Protein AF-A0A3N5VP95-F1 (afdb_monomer_lite)

Radius of gyration: 18.34 Å; chains: 1; bounding box: 43×29×50 Å

Secondary structure (DSSP, 8-state):
-HHHHHHHHHHHHHHHHHHHH--GGGGG-EEEETTEEEEHHHHHHHHHHHHHHHHHHHHHHHHHHHHHHHTT--

Sequence (74 aa):
MPELQARLEGAARATKEVLTSLPPSQLDEERKFRDRKVTVRWGILHVIEHTATHLGHIQLTRQLWASQGKRFSP

Foldseek 3Di:
DVVVVVVVVVVVVVVCVVVVPDDPVQQQPWDDDPPDIDGVVRVVVVVVVVVVVVVVV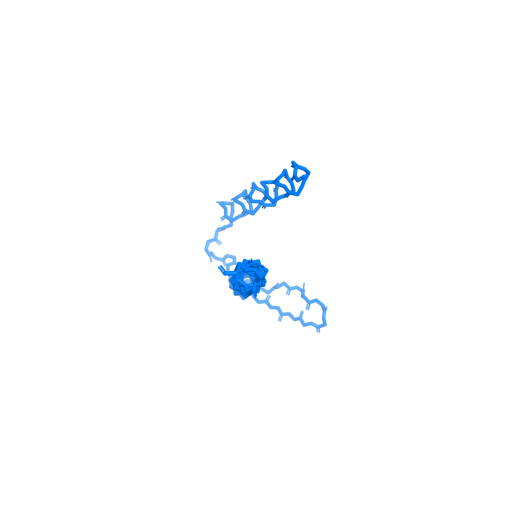VVVVVVVVVVVVVVPDD

pLDDT: mean 92.67, std 12.08, range [50.75, 98.5]

Structure (mmCIF, N/CA/C/O backbone):
data_AF-A0A3N5VP95-F1
#
_entry.id   AF-A0A3N5VP95-F1
#
loop_
_atom_site.group_PDB
_atom_site.id
_atom_site.type_symbol
_atom_site.label_atom_id
_atom_site.label_alt_id
_atom_site.label_comp_id
_atom_site.label_asym_id
_atom_site.label_entity_id
_atom_site.label_seq_id
_atom_site.pdbx_PDB_ins_code
_atom_site.Cartn_x
_atom_site.Cartn_y
_atom_site.Cartn_z
_atom_site.occupancy
_atom_site.B_iso_or_equiv
_atom_site.auth_seq_id
_atom_site.auth_comp_id
_atom_site.auth_asym_id
_atom_site.auth_atom_id
_atom_site.pdbx_PDB_model_num
ATOM 1 N N . MET A 1 1 ? -1.545 10.693 19.835 1.00 64.19 1 MET A N 1
ATOM 2 C CA . MET A 1 1 ? -1.859 10.372 18.421 1.00 64.19 1 MET A CA 1
ATOM 3 C C . MET A 1 1 ? -1.147 11.219 17.352 1.00 64.19 1 MET A C 1
ATOM 5 O O . MET A 1 1 ? -1.053 10.694 16.248 1.00 64.19 1 MET A O 1
ATOM 9 N N . PRO A 1 2 ? -0.613 12.440 17.604 1.00 89.25 2 PRO A N 1
ATOM 10 C CA . PRO A 1 2 ? 0.054 13.234 16.556 1.00 89.25 2 PRO A CA 1
ATOM 11 C C . PRO A 1 2 ? 1.200 12.510 15.836 1.00 89.25 2 PRO A C 1
ATOM 13 O O . PRO A 1 2 ? 1.347 12.629 14.627 1.00 89.25 2 PRO A O 1
ATOM 16 N N . GLU A 1 3 ? 1.969 11.695 16.559 1.00 96.31 3 GLU A N 1
ATOM 17 C CA . GLU A 1 3 ? 3.084 10.929 15.991 1.00 96.31 3 GLU A CA 1
ATOM 18 C C . GLU A 1 3 ? 2.639 9.899 14.937 1.00 96.31 3 GLU A C 1
ATOM 20 O O . GLU A 1 3 ? 3.245 9.793 13.872 1.00 96.31 3 GLU A O 1
ATOM 25 N N . LEU A 1 4 ? 1.555 9.156 15.195 1.00 93.88 4 LEU A N 1
ATOM 26 C CA . LEU A 1 4 ? 1.022 8.175 14.239 1.00 93.88 4 LEU A CA 1
ATOM 27 C C . LEU A 1 4 ? 0.484 8.856 12.981 1.00 93.88 4 LEU A C 1
ATOM 29 O O . LEU A 1 4 ? 0.680 8.354 11.876 1.00 93.88 4 LEU A O 1
ATOM 33 N N . GLN A 1 5 ? -0.154 10.013 13.149 1.00 95.75 5 GLN A N 1
ATOM 34 C CA . GLN A 1 5 ? -0.637 10.811 12.031 1.00 95.75 5 GLN A CA 1
ATOM 35 C C . GLN A 1 5 ? 0.528 11.348 11.190 1.00 95.75 5 GLN A C 1
ATOM 37 O O . GLN A 1 5 ? 0.537 11.159 9.977 1.00 95.75 5 GLN A O 1
ATOM 42 N N . ALA A 1 6 ? 1.566 11.896 11.827 1.00 97.38 6 ALA A N 1
ATOM 43 C CA . ALA A 1 6 ? 2.770 12.359 11.140 1.00 97.38 6 ALA A CA 1
ATOM 44 C C . ALA A 1 6 ? 3.481 11.227 10.374 1.00 97.38 6 ALA A C 1
ATOM 46 O O . ALA A 1 6 ? 3.953 11.428 9.253 1.00 97.38 6 ALA A O 1
ATOM 47 N N . ARG A 1 7 ? 3.525 10.013 10.942 1.00 96.88 7 ARG A N 1
ATOM 48 C CA . ARG A 1 7 ? 4.059 8.820 10.264 1.00 96.88 7 ARG A CA 1
ATOM 49 C C . ARG A 1 7 ? 3.244 8.438 9.032 1.00 96.88 7 ARG A C 1
ATOM 51 O O . ARG A 1 7 ? 3.831 8.155 7.989 1.00 96.88 7 ARG A O 1
ATOM 58 N N . LEU A 1 8 ? 1.915 8.452 9.136 1.00 95.31 8 LEU A N 1
ATOM 59 C CA . LEU A 1 8 ? 1.030 8.158 8.008 1.00 95.31 8 LEU A CA 1
ATOM 60 C C . LEU A 1 8 ? 1.196 9.190 6.884 1.00 95.31 8 LEU A C 1
ATOM 62 O O . LEU A 1 8 ? 1.324 8.821 5.720 1.00 95.31 8 LEU A O 1
ATOM 66 N N . GLU A 1 9 ? 1.266 10.474 7.230 1.00 97.69 9 GLU A N 1
ATOM 67 C CA . GLU A 1 9 ? 1.520 11.551 6.269 1.00 97.69 9 GLU A CA 1
ATOM 68 C C . GLU A 1 9 ? 2.898 11.421 5.607 1.00 97.69 9 GLU A C 1
ATOM 70 O O . GLU A 1 9 ? 3.031 11.641 4.403 1.00 97.69 9 GLU A O 1
ATOM 75 N N . GLY A 1 10 ? 3.922 11.022 6.368 1.00 98.19 10 GLY A N 1
ATOM 76 C CA . GLY A 1 10 ? 5.250 10.720 5.836 1.00 98.19 10 GLY A CA 1
ATOM 77 C C . GLY A 1 10 ? 5.224 9.589 4.807 1.00 98.19 10 GLY A C 1
ATOM 78 O O . GLY A 1 10 ? 5.752 9.750 3.707 1.00 98.19 10 GLY A O 1
ATOM 79 N N . ALA A 1 11 ? 4.549 8.481 5.124 1.00 96.62 11 ALA A N 1
ATOM 80 C CA . ALA A 1 11 ? 4.373 7.369 4.193 1.00 96.62 11 ALA A CA 1
ATOM 81 C C . ALA A 1 11 ? 3.596 7.789 2.933 1.00 96.62 11 ALA A C 1
ATOM 83 O O . ALA A 1 11 ? 3.965 7.399 1.824 1.00 96.62 11 ALA A O 1
ATOM 84 N N . ALA A 1 12 ? 2.562 8.624 3.081 1.00 97.00 12 ALA A N 1
ATOM 85 C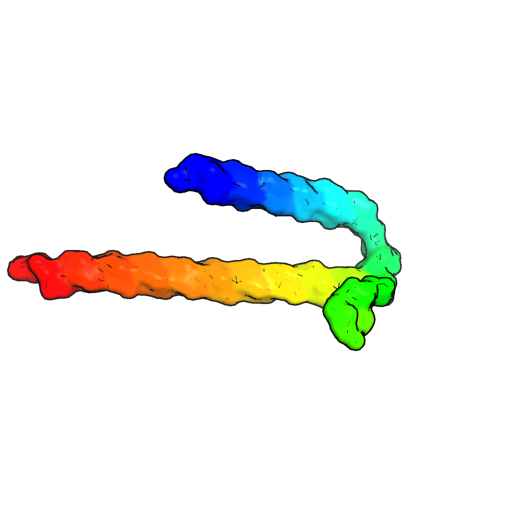 CA . ALA A 1 12 ? 1.779 9.136 1.959 1.00 97.00 12 ALA A CA 1
ATOM 86 C C . ALA A 1 12 ? 2.614 10.024 1.020 1.00 97.00 12 ALA A C 1
ATOM 88 O O . ALA A 1 12 ? 2.527 9.868 -0.199 1.00 97.00 12 ALA A O 1
ATOM 89 N N . ARG A 1 13 ? 3.459 10.913 1.565 1.00 98.50 13 ARG A N 1
ATOM 90 C CA . ARG A 1 13 ? 4.377 11.743 0.763 1.00 98.50 13 ARG A CA 1
ATOM 91 C C . ARG A 1 13 ? 5.377 10.892 -0.013 1.00 98.50 13 ARG A C 1
ATOM 93 O O . ARG A 1 13 ? 5.431 11.008 -1.233 1.00 98.50 13 ARG A O 1
ATOM 100 N N . ALA A 1 14 ? 6.074 9.982 0.667 1.00 97.62 14 ALA A N 1
ATOM 101 C CA . ALA A 1 14 ? 7.046 9.098 0.025 1.00 97.62 14 ALA A CA 1
ATOM 102 C C . ALA A 1 14 ? 6.397 8.233 -1.071 1.00 97.62 14 ALA A C 1
ATOM 104 O O . ALA A 1 14 ? 6.927 8.107 -2.172 1.00 97.62 14 ALA A O 1
ATOM 105 N N . THR A 1 15 ? 5.205 7.689 -0.804 1.00 96.94 15 THR A N 1
ATOM 106 C CA . THR A 1 15 ? 4.444 6.917 -1.800 1.00 96.94 15 THR A CA 1
ATOM 107 C C . THR A 1 15 ? 4.100 7.775 -3.016 1.00 96.94 15 THR A C 1
ATOM 109 O O . THR A 1 15 ? 4.294 7.339 -4.148 1.00 96.94 15 THR A O 1
ATOM 112 N N . LYS A 1 16 ? 3.636 9.014 -2.808 1.00 97.88 16 LYS A N 1
ATOM 1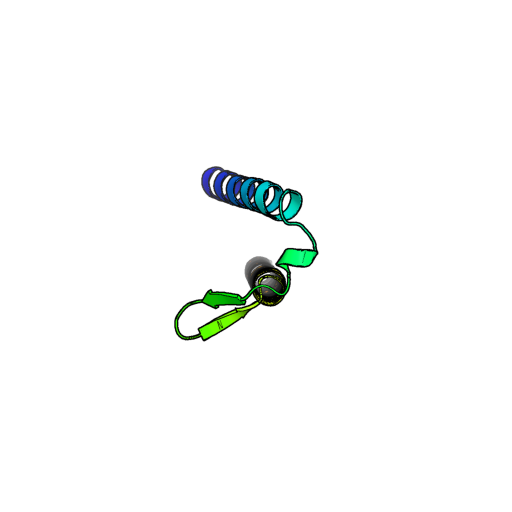13 C CA . LYS A 1 16 ? 3.318 9.941 -3.900 1.00 97.88 16 LYS A CA 1
ATOM 114 C C . LYS A 1 16 ? 4.550 10.270 -4.744 1.00 97.88 16 LYS A C 1
ATOM 116 O O . LYS A 1 16 ? 4.456 10.232 -5.967 1.00 97.88 16 LYS A O 1
ATOM 121 N N . GLU A 1 17 ? 5.679 10.580 -4.116 1.00 98.19 17 GLU A N 1
ATOM 122 C CA . GLU A 1 17 ? 6.941 10.891 -4.800 1.00 98.19 17 GLU A CA 1
ATOM 123 C C . GLU A 1 17 ? 7.414 9.720 -5.675 1.00 98.19 17 GLU A C 1
ATOM 125 O O . GLU A 1 17 ? 7.718 9.900 -6.857 1.00 98.19 17 GLU A O 1
ATOM 130 N N . VAL A 1 18 ? 7.385 8.499 -5.132 1.00 95.75 18 VAL A N 1
ATOM 131 C CA . VAL A 1 18 ? 7.773 7.286 -5.865 1.00 95.75 18 VAL A CA 1
ATOM 132 C C . VAL A 1 18 ? 6.815 7.012 -7.022 1.00 95.75 18 VAL A C 1
ATOM 134 O O . VAL A 1 18 ? 7.257 6.830 -8.150 1.00 95.75 18 VAL A O 1
ATOM 137 N N . LEU A 1 19 ? 5.502 7.020 -6.781 1.00 96.38 19 LEU A N 1
ATOM 138 C CA . LEU A 1 19 ? 4.526 6.700 -7.828 1.00 96.38 19 LEU A CA 1
ATOM 139 C C . LEU A 1 19 ? 4.474 7.759 -8.935 1.00 96.38 19 LEU A C 1
ATOM 141 O O . LEU A 1 19 ? 4.249 7.412 -10.088 1.00 96.38 19 LEU A O 1
ATOM 145 N N . THR A 1 20 ? 4.708 9.033 -8.611 1.00 97.62 20 THR A N 1
ATOM 146 C CA . THR A 1 20 ? 4.715 10.119 -9.610 1.00 97.62 20 THR A CA 1
ATOM 147 C C . THR A 1 20 ? 5.939 10.048 -10.523 1.00 97.62 20 THR A C 1
ATOM 149 O O . THR A 1 20 ? 5.864 10.445 -11.682 1.00 97.62 20 THR A O 1
ATOM 152 N N . SER A 1 21 ? 7.067 9.545 -10.017 1.00 96.50 21 SER A N 1
ATOM 153 C CA . SER A 1 21 ? 8.299 9.394 -10.800 1.00 96.50 21 SER A CA 1
ATOM 154 C C . SER A 1 21 ? 8.390 8.063 -11.556 1.00 96.50 21 SER A C 1
ATOM 156 O O . SER A 1 21 ? 9.299 7.895 -12.366 1.00 96.50 21 SER A O 1
ATOM 158 N N . LEU A 1 22 ? 7.457 7.131 -11.329 1.00 97.06 22 LEU A N 1
ATOM 159 C CA . LEU A 1 22 ? 7.464 5.801 -11.931 1.00 97.06 22 LEU A CA 1
ATOM 160 C C . LEU A 1 22 ? 6.857 5.822 -13.350 1.00 97.06 22 LEU A C 1
ATOM 162 O O . LEU A 1 22 ? 5.645 6.007 -13.493 1.00 97.06 22 LEU A O 1
ATOM 166 N N . PRO A 1 23 ? 7.644 5.588 -14.416 1.00 96.88 23 PRO A N 1
ATOM 167 C CA . PRO A 1 23 ? 7.096 5.513 -15.763 1.00 96.88 23 PRO A CA 1
ATOM 168 C C . PRO A 1 23 ? 6.305 4.204 -15.962 1.00 96.88 23 PRO A C 1
ATOM 170 O O . PRO A 1 23 ? 6.690 3.162 -15.423 1.00 96.88 23 PRO A O 1
ATOM 173 N N . PRO A 1 24 ? 5.245 4.199 -16.794 1.00 95.94 24 PRO A N 1
ATOM 174 C CA . PRO A 1 24 ? 4.428 3.003 -17.023 1.00 95.94 24 PRO A CA 1
ATOM 175 C C . PRO A 1 24 ? 5.212 1.782 -17.519 1.00 95.94 24 PRO A C 1
ATOM 177 O O . PRO A 1 24 ? 4.857 0.655 -17.187 1.00 95.94 24 PRO A O 1
ATOM 180 N N . SER A 1 25 ? 6.296 1.992 -18.272 1.00 97.00 25 SER A N 1
ATOM 181 C CA . SER A 1 25 ? 7.169 0.917 -18.760 1.00 97.00 25 SER A CA 1
ATOM 182 C C . SER A 1 25 ? 7.845 0.124 -17.638 1.00 97.00 25 SER A C 1
ATOM 184 O O . SER A 1 25 ? 8.189 -1.035 -17.845 1.00 97.00 25 SER A O 1
ATOM 186 N N . GLN A 1 26 ? 8.008 0.713 -16.449 1.00 97.75 26 GLN A N 1
ATOM 187 C CA . GLN A 1 26 ? 8.619 0.045 -15.299 1.00 97.75 26 GLN A CA 1
ATOM 188 C C . GLN A 1 26 ? 7.643 -0.837 -14.516 1.00 97.75 26 GLN A C 1
ATOM 190 O O . GLN A 1 26 ? 8.067 -1.582 -13.636 1.00 97.75 26 GLN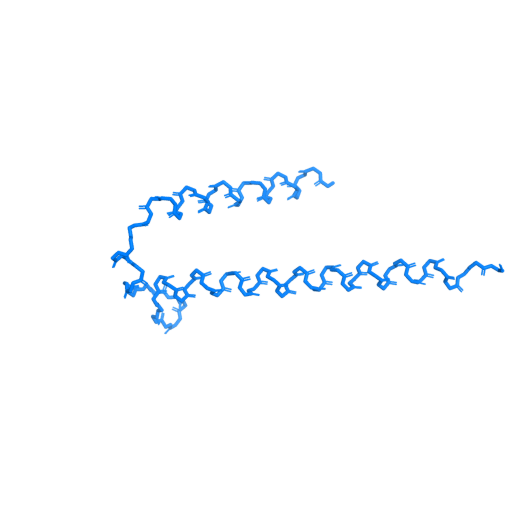 A O 1
ATOM 195 N N . LEU A 1 27 ? 6.341 -0.793 -14.818 1.00 97.88 27 LEU A N 1
ATOM 196 C CA . LEU A 1 27 ? 5.339 -1.579 -14.092 1.00 97.88 27 LEU A CA 1
ATOM 197 C C . LEU A 1 27 ? 5.563 -3.089 -14.225 1.00 97.88 27 LEU A C 1
ATOM 199 O O . LEU A 1 27 ? 5.273 -3.834 -13.287 1.00 97.88 27 LEU A O 1
ATOM 203 N N . ASP A 1 28 ? 6.105 -3.534 -15.354 1.00 98.00 28 ASP A N 1
ATOM 204 C CA . ASP A 1 28 ? 6.315 -4.953 -15.634 1.00 98.00 28 ASP A CA 1
ATOM 205 C C . ASP A 1 28 ? 7.757 -5.409 -15.326 1.00 98.00 28 ASP A C 1
ATOM 207 O O . ASP A 1 28 ? 8.086 -6.581 -15.495 1.00 98.00 28 ASP A O 1
ATOM 211 N N . GLU A 1 29 ? 8.610 -4.518 -14.795 1.00 98.19 29 GLU A N 1
ATOM 212 C CA . GLU A 1 29 ? 9.932 -4.893 -14.284 1.00 98.19 29 GLU A CA 1
ATOM 213 C C . GLU A 1 29 ? 9.821 -5.806 -13.059 1.00 98.19 29 GLU A C 1
ATOM 215 O O . GLU A 1 29 ? 9.058 -5.542 -12.125 1.00 98.19 29 GLU A O 1
ATOM 220 N N . GLU A 1 30 ? 10.652 -6.847 -13.013 1.00 98.25 30 GLU A N 1
ATOM 221 C CA . GLU A 1 30 ? 10.762 -7.723 -11.850 1.00 98.25 30 GLU A CA 1
ATOM 222 C C . GLU A 1 30 ? 11.671 -7.126 -10.770 1.00 98.25 30 GLU A C 1
ATOM 224 O O . GLU A 1 30 ? 12.809 -6.726 -11.020 1.00 98.25 30 GLU A O 1
ATOM 229 N N . ARG A 1 31 ? 11.203 -7.150 -9.522 1.00 96.38 31 ARG A N 1
ATOM 230 C CA . ARG A 1 31 ? 11.966 -6.792 -8.324 1.00 96.38 31 ARG A CA 1
ATOM 231 C C . ARG A 1 31 ? 12.002 -7.978 -7.365 1.00 96.38 31 ARG A C 1
ATOM 233 O O . ARG A 1 31 ? 11.049 -8.753 -7.263 1.00 96.38 31 ARG A O 1
ATOM 240 N N . LYS A 1 32 ? 13.115 -8.132 -6.643 1.00 97.50 32 LYS A N 1
ATOM 241 C CA . LYS A 1 32 ? 13.227 -9.149 -5.591 1.00 97.50 32 LYS A CA 1
ATOM 242 C C . LYS A 1 32 ? 12.329 -8.757 -4.420 1.00 97.50 32 LYS A C 1
ATOM 244 O O . LYS A 1 32 ? 12.483 -7.678 -3.854 1.00 97.50 32 LYS 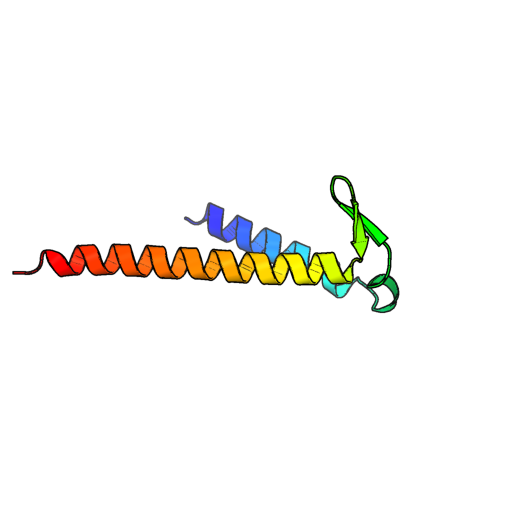A O 1
ATOM 249 N N . PHE A 1 33 ? 11.442 -9.658 -4.027 1.00 94.75 33 PHE A N 1
ATOM 250 C CA . PHE A 1 33 ? 10.606 -9.533 -2.845 1.00 94.75 33 PHE A CA 1
ATOM 251 C C . PHE A 1 33 ? 10.700 -10.824 -2.033 1.00 94.75 33 PHE A C 1
ATOM 253 O O . PHE A 1 33 ? 10.157 -11.857 -2.422 1.00 94.75 33 PHE A O 1
ATOM 260 N N . ARG A 1 34 ? 11.401 -10.752 -0.894 1.00 93.12 34 ARG A N 1
ATOM 261 C CA . ARG A 1 34 ? 11.725 -11.910 -0.045 1.00 93.12 34 ARG A CA 1
ATOM 262 C C . ARG A 1 34 ? 12.446 -13.007 -0.847 1.00 93.12 34 ARG A C 1
ATOM 264 O O . ARG A 1 34 ? 13.555 -12.780 -1.334 1.00 93.12 34 ARG A O 1
ATOM 271 N N . ASP A 1 35 ? 11.823 -14.170 -0.958 1.00 96.19 35 ASP A N 1
ATOM 272 C CA . ASP A 1 35 ? 12.273 -15.398 -1.606 1.00 96.19 35 ASP A CA 1
ATOM 273 C C . ASP A 1 35 ? 11.820 -15.519 -3.070 1.00 96.19 35 ASP A C 1
ATOM 275 O O . ASP A 1 35 ? 12.196 -16.469 -3.752 1.00 96.19 35 ASP A O 1
ATOM 279 N N . ARG A 1 36 ? 11.064 -14.542 -3.587 1.00 95.38 36 ARG A N 1
ATOM 280 C CA . ARG A 1 36 ? 10.548 -14.549 -4.961 1.00 95.38 36 ARG A CA 1
ATOM 281 C C . ARG A 1 36 ? 10.833 -13.253 -5.715 1.00 95.38 36 ARG A C 1
ATOM 283 O O . ARG A 1 36 ? 11.249 -12.243 -5.147 1.00 95.38 36 ARG A O 1
ATOM 290 N N . LYS A 1 37 ? 10.595 -13.283 -7.023 1.00 98.19 37 LYS A N 1
ATOM 291 C CA . LYS A 1 37 ? 10.511 -12.084 -7.859 1.00 98.19 37 LYS A CA 1
ATOM 292 C C . LYS A 1 37 ? 9.049 -11.723 -8.081 1.00 98.19 37 LYS A C 1
ATOM 294 O O . LYS A 1 37 ? 8.206 -12.607 -8.206 1.00 98.19 37 LYS A O 1
ATOM 299 N N . VAL A 1 38 ? 8.757 -10.431 -8.088 1.00 97.94 38 VAL A N 1
ATOM 300 C CA . VAL A 1 38 ? 7.420 -9.885 -8.344 1.00 97.94 38 VAL A CA 1
ATOM 301 C C . VAL A 1 38 ? 7.544 -8.686 -9.269 1.00 97.94 38 VAL A C 1
ATOM 303 O O . VAL A 1 38 ? 8.561 -7.996 -9.237 1.00 97.94 38 VAL A O 1
ATOM 306 N N . THR A 1 39 ? 6.524 -8.412 -10.075 1.00 98.44 39 THR A N 1
ATOM 307 C CA . THR A 1 39 ? 6.509 -7.186 -10.877 1.00 98.44 39 THR A CA 1
ATOM 308 C C . THR A 1 39 ? 6.279 -5.964 -9.990 1.00 98.44 39 THR A C 1
ATOM 310 O O . THR A 1 39 ? 5.651 -6.059 -8.928 1.00 98.44 39 THR A O 1
ATOM 313 N N . VAL A 1 40 ? 6.746 -4.792 -10.420 1.00 98.12 40 VAL A N 1
ATOM 314 C CA . VAL A 1 40 ? 6.434 -3.521 -9.744 1.00 98.12 40 VAL A CA 1
ATOM 315 C C . VAL A 1 40 ? 4.917 -3.326 -9.633 1.00 98.12 40 VAL A C 1
ATOM 317 O O . VAL A 1 40 ? 4.415 -2.976 -8.565 1.00 98.12 40 VAL A O 1
ATOM 320 N N . ARG A 1 41 ? 4.171 -3.647 -10.697 1.00 98.25 41 ARG A N 1
ATOM 321 C CA . ARG A 1 41 ? 2.702 -3.647 -10.732 1.00 98.25 41 ARG A CA 1
ATOM 322 C C . ARG A 1 41 ? 2.101 -4.504 -9.623 1.00 98.25 41 ARG A C 1
ATOM 324 O O . ARG A 1 41 ? 1.203 -4.043 -8.922 1.00 98.25 41 ARG A O 1
ATOM 331 N N . TRP A 1 42 ? 2.605 -5.727 -9.450 1.00 98.00 42 TRP A N 1
ATOM 332 C CA . TRP A 1 42 ? 2.167 -6.608 -8.370 1.00 98.00 42 TRP A CA 1
ATOM 333 C C . TRP A 1 42 ? 2.436 -5.974 -7.003 1.00 98.00 42 TRP A C 1
ATOM 335 O O . TRP A 1 42 ? 1.553 -5.975 -6.153 1.00 98.00 42 TRP A O 1
ATOM 345 N N . GLY A 1 43 ? 3.617 -5.378 -6.805 1.00 97.44 43 GLY A N 1
ATOM 346 C CA . GLY A 1 43 ? 3.972 -4.707 -5.552 1.00 97.44 43 GLY A CA 1
ATOM 347 C C . GLY A 1 43 ? 3.025 -3.556 -5.198 1.00 97.44 43 GLY A C 1
ATOM 348 O O . GLY A 1 43 ? 2.586 -3.454 -4.054 1.00 97.44 43 GLY A O 1
ATOM 349 N N . ILE A 1 44 ? 2.663 -2.728 -6.182 1.00 97.12 44 ILE A N 1
ATOM 350 C CA . ILE A 1 44 ? 1.713 -1.620 -5.999 1.00 97.12 44 ILE A CA 1
ATOM 351 C C . ILE A 1 44 ? 0.329 -2.153 -5.620 1.00 97.12 44 ILE A C 1
ATOM 353 O O . ILE A 1 44 ? -0.248 -1.708 -4.627 1.00 97.12 44 ILE A O 1
ATOM 357 N N . LEU A 1 45 ? -0.189 -3.124 -6.379 1.00 97.75 45 LEU A N 1
ATOM 358 C CA . LEU A 1 45 ? -1.503 -3.709 -6.115 1.00 97.75 45 LEU A CA 1
ATOM 359 C C . LEU A 1 45 ? -1.556 -4.363 -4.727 1.00 97.75 45 LEU A C 1
ATOM 361 O O . LEU A 1 45 ? -2.476 -4.101 -3.957 1.00 97.75 45 LEU A O 1
ATOM 365 N N . HIS A 1 46 ? -0.521 -5.127 -4.378 1.00 96.69 46 HIS A N 1
ATOM 366 C CA . HIS A 1 46 ? -0.400 -5.794 -3.087 1.00 96.69 46 HIS A CA 1
ATOM 367 C C . HIS A 1 46 ? -0.484 -4.813 -1.910 1.00 96.69 46 HIS A C 1
ATOM 369 O O . HIS A 1 46 ? -1.180 -5.076 -0.929 1.00 96.69 46 HIS A O 1
ATOM 375 N N . VAL A 1 47 ? 0.193 -3.661 -1.995 1.00 96.06 47 VAL A N 1
ATOM 376 C CA . VAL A 1 47 ? 0.133 -2.638 -0.939 1.00 96.06 47 VAL A CA 1
ATOM 377 C C . VAL A 1 47 ? -1.277 -2.061 -0.810 1.00 96.06 47 VAL A C 1
ATOM 379 O O . VAL A 1 47 ? -1.767 -1.929 0.311 1.00 96.06 47 VAL A O 1
ATOM 382 N N . ILE A 1 48 ? -1.954 -1.772 -1.927 1.00 97.19 48 ILE A N 1
ATOM 383 C CA . ILE A 1 48 ? -3.333 -1.254 -1.924 1.00 97.19 48 ILE A CA 1
ATOM 384 C C . ILE A 1 48 ? -4.288 -2.254 -1.252 1.00 97.19 48 ILE A C 1
ATOM 386 O O . ILE A 1 48 ? -5.050 -1.874 -0.359 1.00 97.19 48 ILE A O 1
ATOM 390 N N . GLU A 1 49 ? -4.212 -3.532 -1.627 1.00 98.38 49 GLU A N 1
ATOM 391 C CA . GLU A 1 49 ? -5.024 -4.611 -1.045 1.00 98.38 49 GLU A CA 1
ATOM 392 C C . GLU A 1 49 ? -4.784 -4.760 0.466 1.00 98.38 49 GLU A C 1
ATOM 394 O O . GLU A 1 49 ? -5.731 -4.849 1.259 1.00 98.38 49 GLU A O 1
ATOM 399 N N . HIS A 1 50 ? -3.519 -4.726 0.894 1.00 97.25 50 HIS A N 1
ATOM 400 C CA . HIS A 1 50 ? -3.171 -4.788 2.312 1.00 97.25 50 HIS A CA 1
ATOM 401 C C . HIS A 1 50 ? -3.682 -3.572 3.090 1.00 97.25 50 HIS A C 1
ATOM 403 O O . HIS A 1 50 ? -4.231 -3.733 4.182 1.00 97.25 50 HIS A O 1
ATOM 409 N N . THR A 1 51 ? -3.550 -2.357 2.546 1.00 96.75 51 THR A N 1
ATOM 410 C CA . THR A 1 51 ? -4.084 -1.145 3.184 1.00 96.75 51 THR A CA 1
ATOM 411 C C . THR A 1 51 ? -5.600 -1.229 3.357 1.00 96.75 51 THR A C 1
ATOM 413 O O . THR A 1 51 ? -6.095 -0.940 4.448 1.00 96.75 51 THR A O 1
ATOM 416 N N . ALA A 1 52 ? -6.337 -1.676 2.335 1.00 98.06 52 ALA A N 1
ATOM 417 C CA . ALA A 1 52 ? -7.786 -1.854 2.419 1.00 98.06 52 ALA A CA 1
ATOM 418 C C . ALA A 1 52 ? -8.181 -2.881 3.497 1.00 98.06 52 ALA A C 1
ATOM 420 O O . ALA A 1 52 ? -9.072 -2.621 4.308 1.00 98.06 52 ALA A O 1
ATOM 421 N N . THR A 1 53 ? -7.463 -4.007 3.569 1.00 98.50 53 THR A N 1
ATOM 422 C CA . THR A 1 53 ? -7.675 -5.046 4.591 1.00 98.50 53 THR A CA 1
ATOM 423 C C . THR A 1 53 ? -7.499 -4.488 6.006 1.00 98.50 53 THR A C 1
ATOM 425 O O . THR A 1 53 ? -8.369 -4.648 6.866 1.00 98.50 53 THR A O 1
ATOM 428 N N . HIS A 1 54 ? -6.397 -3.776 6.257 1.00 97.50 54 HIS A N 1
ATOM 429 C CA . HIS A 1 54 ? -6.136 -3.187 7.571 1.00 97.50 54 HIS A CA 1
ATOM 430 C C . HIS A 1 54 ? -7.128 -2.080 7.931 1.00 97.50 54 HIS A C 1
ATOM 432 O O . HIS A 1 54 ? -7.531 -1.985 9.092 1.00 97.50 54 HIS A O 1
ATOM 438 N N . LEU A 1 55 ? -7.571 -1.282 6.958 1.00 97.50 55 LEU A N 1
ATOM 439 C CA . LEU A 1 55 ? -8.626 -0.299 7.183 1.00 97.50 55 LEU A CA 1
ATOM 440 C C . LEU A 1 55 ? -9.929 -0.976 7.634 1.00 97.50 55 LEU A C 1
ATOM 442 O O . LEU A 1 55 ? -10.534 -0.523 8.606 1.00 97.50 55 LEU A O 1
ATOM 446 N N . GLY A 1 56 ? -10.311 -2.089 7.001 1.00 98.00 56 GLY A N 1
ATOM 447 C CA . GLY A 1 56 ? -11.461 -2.894 7.419 1.00 98.00 56 GLY A CA 1
ATOM 448 C C . GLY A 1 56 ? -11.338 -3.387 8.865 1.00 98.00 56 GLY A C 1
ATOM 449 O O . GLY A 1 56 ? -12.261 -3.221 9.663 1.00 98.00 56 GLY A O 1
ATOM 450 N N . HIS A 1 57 ? -10.168 -3.903 9.257 1.00 98.31 57 HIS A N 1
ATOM 451 C CA . HIS A 1 57 ? -9.917 -4.311 10.645 1.00 98.31 57 HIS A CA 1
ATOM 452 C C . HIS A 1 57 ? -10.036 -3.144 11.642 1.00 98.31 57 HIS A C 1
ATOM 454 O O . HIS A 1 57 ? -10.639 -3.303 12.706 1.00 98.31 57 HIS A O 1
ATOM 460 N N . ILE A 1 58 ? -9.508 -1.961 11.307 1.00 96.56 58 ILE A N 1
ATOM 461 C CA . ILE A 1 58 ? -9.613 -0.755 12.148 1.00 96.56 58 ILE A CA 1
ATOM 462 C C . ILE A 1 58 ? -11.079 -0.326 12.300 1.00 96.56 58 ILE A C 1
ATOM 464 O O . ILE A 1 58 ? -11.521 -0.010 13.408 1.00 96.56 58 ILE A O 1
ATOM 468 N N . GLN A 1 59 ? -11.847 -0.343 11.208 1.00 97.94 59 GLN A N 1
ATOM 469 C CA . GLN A 1 59 ? -13.271 -0.006 11.216 1.00 97.94 59 GLN A CA 1
ATOM 470 C C . GLN A 1 59 ? -14.068 -0.958 12.113 1.00 97.94 59 GLN A C 1
ATOM 472 O O . GLN A 1 59 ? -14.802 -0.489 12.985 1.00 97.94 59 GLN A O 1
ATOM 477 N N . LEU A 1 60 ? -13.881 -2.273 11.962 1.00 97.75 60 LEU A N 1
ATOM 478 C CA . LEU A 1 60 ? -14.545 -3.281 12.796 1.00 97.75 60 LEU A CA 1
ATOM 479 C C . LEU A 1 60 ? -14.156 -3.144 14.271 1.00 97.75 60 LEU A C 1
ATOM 481 O O . LEU A 1 60 ? -15.022 -3.158 15.143 1.00 97.75 60 LEU A O 1
ATOM 485 N N . THR A 1 61 ? -12.871 -2.925 14.560 1.00 96.56 61 THR A N 1
ATOM 486 C CA . THR A 1 61 ? -12.378 -2.712 15.931 1.00 96.56 61 THR A CA 1
ATOM 487 C C . THR A 1 61 ? -13.063 -1.509 16.580 1.00 96.56 61 THR A C 1
ATOM 489 O O . THR A 1 61 ? -13.557 -1.597 17.705 1.00 96.56 61 THR A O 1
ATOM 492 N N . ARG A 1 62 ? -13.169 -0.389 15.851 1.00 95.88 62 ARG A N 1
ATOM 493 C CA . ARG A 1 62 ? -13.878 0.808 16.320 1.00 95.88 62 ARG A CA 1
ATOM 494 C C . ARG A 1 62 ? -15.368 0.537 16.550 1.00 95.88 62 ARG A C 1
ATOM 496 O O . ARG A 1 62 ? -15.914 1.010 17.546 1.00 95.88 62 ARG A O 1
ATOM 503 N N . GLN A 1 63 ? -16.032 -0.184 15.645 1.00 96.00 63 GLN A N 1
ATOM 504 C CA . GLN A 1 63 ? -17.454 -0.524 15.778 1.00 96.00 63 GLN A CA 1
ATOM 505 C C . GLN A 1 63 ? -17.712 -1.393 17.011 1.00 96.00 63 GLN A C 1
ATOM 507 O O . GLN A 1 63 ? -18.614 -1.086 17.791 1.00 96.00 63 GLN A O 1
ATOM 512 N N . LEU A 1 64 ? -16.890 -2.423 17.232 1.00 96.00 64 LEU A N 1
ATOM 513 C CA . LEU A 1 64 ? -16.981 -3.280 18.412 1.00 96.00 64 LEU A CA 1
ATOM 514 C C . LEU A 1 64 ? -16.782 -2.471 19.697 1.00 96.00 64 LEU A C 1
ATOM 516 O O . LEU A 1 64 ? -17.613 -2.565 20.599 1.00 96.00 64 LEU A O 1
ATOM 520 N N . TRP A 1 65 ? -15.765 -1.608 19.749 1.00 94.06 65 TRP A N 1
ATOM 521 C CA . TRP A 1 65 ? -15.520 -0.734 20.900 1.00 94.06 65 TRP A CA 1
ATOM 522 C C . TRP A 1 65 ? -16.713 0.187 21.202 1.00 94.06 65 TRP A C 1
ATOM 524 O O . TRP A 1 65 ? -17.180 0.266 22.337 1.00 94.06 65 TRP A O 1
ATOM 534 N N . ALA A 1 66 ? -17.265 0.838 20.175 1.00 93.7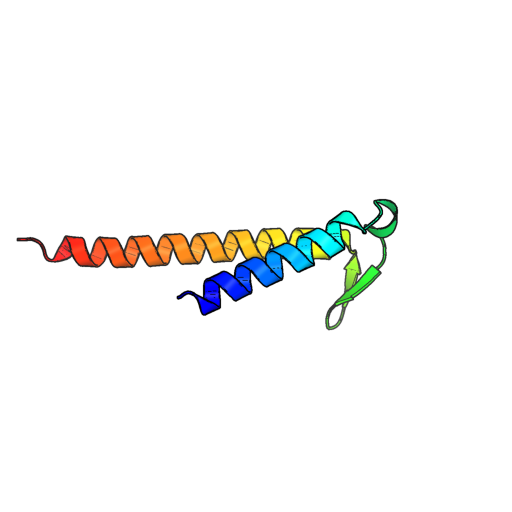5 66 ALA A N 1
ATOM 535 C CA . ALA A 1 66 ? -18.435 1.701 20.322 1.00 93.75 66 ALA A CA 1
ATOM 536 C C . ALA A 1 66 ? -19.694 0.923 20.750 1.00 93.75 66 ALA A C 1
ATOM 538 O O . ALA A 1 66 ? -20.517 1.444 21.503 1.00 93.75 66 ALA A O 1
ATOM 539 N N . SER A 1 67 ? -19.850 -0.324 20.293 1.00 88.56 67 SER A N 1
ATOM 540 C CA . SER A 1 67 ? -20.981 -1.182 20.664 1.00 88.56 67 SER A CA 1
ATOM 541 C C . SER A 1 67 ? -20.918 -1.659 22.119 1.00 88.56 67 SER A C 1
ATOM 543 O O . SER A 1 67 ? -21.958 -1.743 22.769 1.00 88.56 67 SER A O 1
ATOM 545 N N . GLN A 1 68 ? -19.719 -1.895 22.668 1.00 76.50 68 GLN A N 1
ATOM 546 C CA . GLN A 1 68 ? -19.558 -2.239 24.084 1.00 76.50 68 GLN A CA 1
ATOM 547 C C . GLN A 1 68 ? -19.992 -1.085 24.997 1.00 76.50 68 GLN A C 1
ATOM 549 O O . GLN A 1 68 ? -20.667 -1.325 25.994 1.00 76.50 68 GLN A O 1
ATOM 554 N N . GLY A 1 69 ? -19.711 0.166 24.611 1.00 60.66 69 GLY A N 1
ATOM 555 C CA . GLY A 1 69 ? -20.198 1.351 25.330 1.00 60.66 69 GLY A CA 1
ATOM 556 C C . GLY A 1 69 ? -21.728 1.500 25.331 1.00 60.66 69 GLY A C 1
ATOM 557 O O . GLY A 1 69 ? -22.282 2.044 26.279 1.00 60.66 69 GLY A O 1
ATOM 558 N N . LYS A 1 70 ? -22.427 0.971 24.315 1.00 58.59 70 LYS A N 1
ATOM 559 C CA . LYS A 1 70 ? -23.902 0.976 24.240 1.00 58.59 70 LYS A CA 1
ATOM 560 C C . LYS A 1 70 ? -24.572 -0.127 25.066 1.00 58.59 70 LYS A C 1
ATOM 562 O O . LYS A 1 70 ? -25.759 -0.024 25.344 1.00 58.59 70 LYS A O 1
ATOM 567 N N . ARG A 1 71 ? -23.845 -1.180 25.455 1.00 57.66 71 ARG A N 1
ATOM 568 C CA . ARG A 1 71 ? -24.395 -2.329 26.201 1.00 57.66 71 ARG A CA 1
ATOM 569 C C . ARG A 1 71 ? -24.554 -2.066 27.710 1.00 57.66 71 ARG A C 1
ATOM 571 O O . ARG A 1 71 ? -25.114 -2.907 28.401 1.00 57.66 71 ARG A O 1
ATOM 578 N N . PHE A 1 72 ? -24.099 -0.909 28.200 1.00 52.28 72 PHE A N 1
ATOM 579 C CA . PHE A 1 72 ? -24.157 -0.492 29.610 1.00 52.28 72 PHE A CA 1
ATOM 580 C C . PHE A 1 72 ? -24.950 0.807 29.850 1.00 52.28 72 PHE A C 1
ATOM 582 O O . PHE A 1 72 ? -24.810 1.426 30.902 1.00 52.28 72 PHE A O 1
ATOM 589 N N . SER A 1 73 ? -25.784 1.240 28.902 1.00 50.75 73 SER A N 1
ATOM 590 C CA . SER A 1 73 ? -26.767 2.298 29.171 1.00 50.75 73 SER A CA 1
ATOM 591 C C . SER A 1 73 ? -28.060 1.655 29.708 1.00 50.75 73 SER A C 1
ATOM 593 O O . SER A 1 73 ? -28.585 0.788 29.007 1.00 50.75 73 SER A O 1
ATOM 595 N N . PRO A 1 74 ? -28.512 1.996 30.935 1.00 52.56 74 PRO A N 1
ATOM 596 C CA . PRO A 1 74 ? -29.740 1.463 31.533 1.00 52.56 74 PRO A CA 1
ATOM 597 C C . PRO A 1 74 ? -31.008 1.903 30.795 1.00 52.56 74 PRO A C 1
ATOM 599 O O . PRO A 1 74 ? -30.976 2.971 30.138 1.00 52.56 74 PRO A O 1
#

=== Feature glossary ===
The record interleaves many kinds of information about one protein. Here is each kind framed as the question it answers.

Q: What known structures does this most resemble?
A: Structural nearest neighbors (via Foldseek easy-search vs the PDB). Reported per hit: target PDB id, E-value, and alignment TM-score. A TM-score above ~0.5 is the conventional threshold for 'same fold'.

Q: Where is each backbone atom in 3D?
A: The mmCIF table is the protein's shape written out atom by atom. For each backbone N, Cα, C, and carbonyl O, it records an (x, y, z) coordinate triple in Å plus the residue type, chain letter, and residue number.

Q: What are the backbone torsion angles?
A: The φ/ψ torsion pair specifies the backbone conformation at each residue. φ rotates about the N–Cα bond, ψ about the Cα–C bond. Steric clashes forbid most of the (φ, ψ) plane — the allowed regions (α-helix basin, β-sheet basin, left-handed helix) are the Ramachandran-allowed regions.

Q: Which residues are buried vs exposed?
A: Solvent-accessible surface area (SASA) is the area in Å² traced out by the centre of a 1.4 Å probe sphere (a water molecule) rolled over the protein's van der Waals surface (Shrake–Rupley / Lee–Richards construction). Buried residues have near-zero SASA; fully exposed residues can exceed 200 Å². The total SASA scales roughly with the number of surface residues.

Q: How confident is the AlphaFold model at each residue?
A: pLDDT is the predicted lDDT-Cα score: AlphaFold's confidence that the local environment of each residue (all inter-atomic distances within 15 Å) is correctly placed. It is a per-residue number between 0 and 100, with higher meaning more reliable.

Q: What does the local fold look like, residue by residue?
A: 3Di is Foldseek's structural alphabet. Each residue is assigned one of twenty discrete states based on how its Cα sits relative to its spatial (not sequential) neighbors. Aligning 3Di strings finds structural homologs roughly as well as full 3D superposition, but orders of magnitude faster.

Q: How big and how compact is the whole molecule?
A: Radius of gyration (Rg) is the root-mean-square distance of Cα atoms from their centroid — a single number for overall size and compactness. A globular domain of N residues has Rg ≈ 2.2·N^0.38 Å; an extended or disordered chain has a much larger Rg. The Cα contact count is the number of residue pairs whose Cα atoms are within 8 Å and are more than four positions apart in sequence — a standard proxy for tertiary packing density. The bounding box is the smallest axis-aligned box enclosing all Cα atoms.

Q: Which residues are in helices, strands, or loops?
A: DSSP 8-state secondary structure assigns each residue one of H (α-helix), G (3₁₀-helix), I (π-helix), E (extended β-strand), B (isolated β-bridge), T (hydrogen-bonded turn), S (bend), or '-' (coil). The assignment is computed from backbone hydrogen-bond geometry via the Kabsch–Sander algorithm.

Q: How mobile is each atom in the crystal?
A: Crystallographic B-factors measure how much each atom's electron density is smeared out, in Å². They rise in mobile loops and surface residues and fall in the buried interior. In AlphaFold models this column is repurposed to hold pLDDT instead.

Q: What if only a Cα trace is available?
A: P-SEA three-state annotation labels each residue as helix, strand, or coil based purely on the geometry of the Cα trace. It serves as a fallback when the full backbone (and thus DSSP) is unavailable.

Q: What family and function is it annotated with?
A: Database cross-references. InterPro integrates a dozen domain/family signature databases into unified entries with residue-range hits. GO terms attach function/process/location labels with evidence codes. CATH codes position the fold in a four-level structural taxonomy. Organism is the NCBI-taxonomy species name.

Q: Are the domains correctly placed relative to each other?
A: Predicted Aligned Error (PAE) is an AlphaFold confidence matrix: entry (i, j) is the expected error in the position of residue j, in ångströms, when the prediction is superimposed on the true structure at residue i. Low PAE within a block of residues means that block is internally rigid and well-predicted; high PAE between two blocks means their relative placement is uncertain even if each block individually is confident.

Q: What do the diagnostic plots show?
A: Three diagnostic plots accompany the record. The Cα contact map visualizes the tertiary structure as a 2D adjacency matrix (8 Å cutoff, sequence-local contacts suppressed). The Ramachandran plot shows the distribution of backbone (φ, ψ) torsions, with points in the α and β basins reflecting secondary structure content. The PAE plot shows AlphaFold's inter-residue confidence as a color matrix.

Q: What is the amino-acid chain?
A: Primary structure: the covalent order of the twenty standard amino acids along the backbone. Two proteins with the same sequence will (almost always) fold to the same structure; two with 30% identity often share a fold but not the details.

Q: What do the rendered images show?
A: The six renders are orthographic views along the three Cartesian axes in both directions. Representation (cartoon, sticks, or surface) and color scheme (sequence-rainbow or by-chain) vary across proteins so the training set covers all the common visualization conventions.